Protein AF-A0A7C5JEE3-F1 (afdb_monomer)

Foldseek 3Di:
DWDFAFPDADLVQQWGWTQTPVRDDI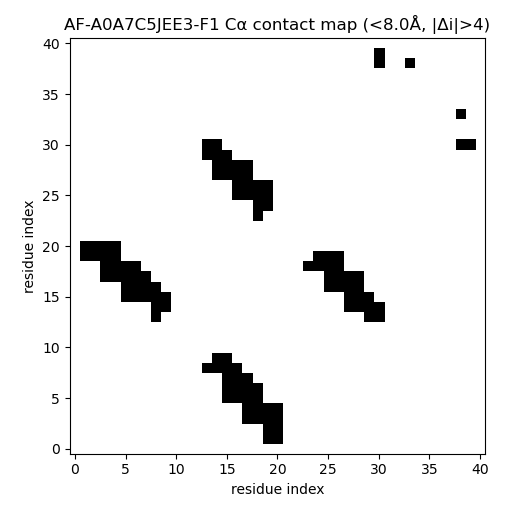DIDGNVPDDDDDRPD

Nearest PDB structures (foldseek):
  3cam-assembly1_B  TM=8.499E-01  e=2.432E-04  Neisseria meningitidis MC58
  8xyf-assembly1_B  TM=9.352E-01  e=9.584E-04  Escherichia coli K-12
  3i2z-assembly2_B  TM=9.368E-01  e=1.166E-03  Salmonella enterica subsp. enterica serovar Typhimurium
  1mjc-assembly1_A  TM=9.015E-01  e=1.5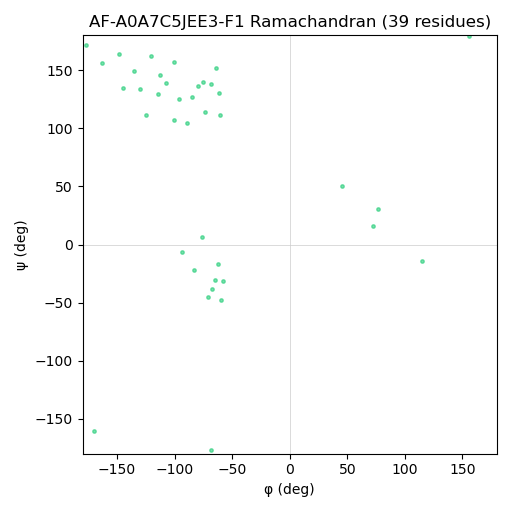14E-03  Escherichia coli
  5xv9-assembly1_A  TM=8.207E-01  e=2.909E-03  Colwellia psychrerythraea 34H

Structure (mmCIF, N/CA/C/O backbone):
data_AF-A0A7C5JEE3-F1
#
_entry.id   AF-A0A7C5JEE3-F1
#
loop_
_atom_site.group_PDB
_atom_site.id
_atom_site.type_symbol
_atom_site.label_atom_id
_atom_site.label_alt_id
_atom_site.label_comp_id
_atom_site.label_asym_id
_atom_site.label_entity_id
_atom_site.label_seq_id
_atom_site.pdbx_PDB_ins_code
_atom_site.Cartn_x
_atom_site.Cartn_y
_atom_site.Cartn_z
_atom_site.occupancy
_atom_site.B_iso_or_equiv
_atom_site.auth_seq_id
_atom_site.auth_comp_id
_atom_site.auth_asym_id
_atom_site.auth_atom_id
_atom_site.pdbx_PDB_model_num
ATOM 1 N N . MET A 1 1 ? -14.804 -11.722 4.248 1.00 72.88 1 MET A N 1
ATOM 2 C CA . MET A 1 1 ? -13.571 -11.220 3.602 1.00 72.88 1 MET A CA 1
ATOM 3 C C . MET A 1 1 ? -13.590 -9.714 3.753 1.00 72.88 1 MET A C 1
ATOM 5 O O . MET A 1 1 ? -14.665 -9.157 3.590 1.00 72.88 1 MET A O 1
ATOM 9 N N . ALA A 1 2 ? -12.475 -9.085 4.118 1.00 84.62 2 ALA A N 1
ATOM 10 C CA . ALA A 1 2 ? -12.402 -7.626 4.143 1.00 84.62 2 ALA A CA 1
ATOM 11 C C . ALA A 1 2 ? -12.190 -7.110 2.713 1.00 84.62 2 ALA A C 1
ATOM 13 O O . ALA A 1 2 ? -11.385 -7.685 1.976 1.00 84.62 2 ALA A O 1
ATOM 14 N N . THR A 1 3 ? -12.913 -6.062 2.332 1.00 93.50 3 THR A N 1
ATOM 15 C CA . THR A 1 3 ? -12.800 -5.403 1.027 1.00 93.50 3 THR A CA 1
ATOM 16 C C . THR A 1 3 ? -12.411 -3.939 1.206 1.00 93.50 3 THR A C 1
ATOM 18 O O . THR A 1 3 ? -12.447 -3.384 2.309 1.00 93.50 3 THR A O 1
ATOM 21 N N . GLY A 1 4 ? -11.930 -3.338 0.126 1.00 95.38 4 GLY A N 1
ATOM 22 C CA . GLY A 1 4 ? -11.492 -1.957 0.130 1.00 95.38 4 GLY A CA 1
ATOM 23 C C . GLY A 1 4 ? -11.053 -1.507 -1.250 1.00 95.38 4 GLY A C 1
ATOM 24 O O . GLY A 1 4 ? -10.893 -2.310 -2.173 1.00 95.38 4 GLY A O 1
ATOM 25 N N . THR A 1 5 ? -10.810 -0.208 -1.367 1.00 96.25 5 THR A N 1
ATOM 26 C CA . THR A 1 5 ? -10.344 0.422 -2.604 1.00 96.25 5 THR A CA 1
ATOM 27 C C . THR A 1 5 ? -8.881 0.821 -2.471 1.00 96.25 5 THR A C 1
ATOM 29 O O . THR A 1 5 ? -8.451 1.326 -1.432 1.00 96.25 5 THR A O 1
ATOM 32 N N . VAL A 1 6 ? -8.096 0.611 -3.530 1.00 95.81 6 VAL A N 1
ATOM 33 C CA . VAL A 1 6 ? -6.707 1.082 -3.586 1.00 95.81 6 VAL A CA 1
ATOM 34 C C . VAL A 1 6 ? -6.706 2.602 -3.457 1.00 95.81 6 VAL A C 1
ATOM 36 O O . VAL A 1 6 ? -7.159 3.311 -4.352 1.00 95.81 6 VAL A O 1
ATOM 39 N N . LYS A 1 7 ? -6.187 3.098 -2.335 1.00 96.44 7 LYS A N 1
ATOM 40 C CA . LYS A 1 7 ? -6.085 4.531 -2.059 1.00 96.44 7 LYS A CA 1
ATOM 41 C C . LYS A 1 7 ? -5.024 5.163 -2.945 1.00 96.44 7 LYS A C 1
ATOM 43 O O . LYS A 1 7 ? -5.223 6.230 -3.513 1.00 96.44 7 LYS A O 1
ATOM 48 N N . TRP A 1 8 ? -3.884 4.491 -3.042 1.00 96.75 8 TRP A N 1
ATOM 49 C CA . TRP A 1 8 ? -2.810 4.813 -3.966 1.00 96.75 8 TRP A CA 1
ATOM 50 C C . TRP A 1 8 ? -1.872 3.617 -4.089 1.00 96.75 8 TRP A C 1
ATOM 52 O O . TRP A 1 8 ? -1.759 2.793 -3.175 1.00 96.75 8 TRP A O 1
ATOM 62 N N . PHE A 1 9 ? -1.154 3.552 -5.204 1.00 95.44 9 PHE A N 1
ATOM 63 C CA . PHE A 1 9 ? -0.145 2.533 -5.434 1.00 95.44 9 PHE A CA 1
ATOM 64 C C . PHE A 1 9 ? 1.022 3.107 -6.237 1.00 95.44 9 PHE A C 1
ATOM 66 O O . PHE A 1 9 ? 0.820 3.834 -7.207 1.00 95.44 9 PHE A O 1
ATOM 73 N N . ASN A 1 10 ? 2.251 2.818 -5.813 1.00 95.31 10 ASN A N 1
ATOM 74 C CA . ASN A 1 10 ? 3.457 3.207 -6.531 1.00 95.31 10 ASN A CA 1
ATOM 75 C C . ASN A 1 10 ? 3.981 2.006 -7.315 1.00 95.31 10 ASN A C 1
ATOM 77 O O . ASN A 1 10 ? 4.568 1.089 -6.742 1.00 95.31 10 ASN A O 1
ATOM 81 N N . GLU A 1 11 ? 3.815 2.038 -8.631 1.00 91.94 11 GLU A N 1
ATOM 82 C CA . GLU A 1 11 ? 4.187 0.933 -9.516 1.00 91.94 11 GLU A CA 1
ATOM 83 C C . GLU A 1 11 ? 5.703 0.713 -9.591 1.00 91.94 11 GLU A C 1
ATOM 85 O O . GLU A 1 11 ? 6.183 -0.424 -9.559 1.00 91.94 11 GLU A O 1
ATOM 90 N N . ALA A 1 12 ? 6.483 1.798 -9.601 1.00 92.94 12 ALA A N 1
ATOM 91 C CA . ALA A 1 12 ? 7.940 1.715 -9.627 1.00 92.94 12 ALA A CA 1
ATOM 92 C C . ALA A 1 12 ? 8.461 0.956 -8.395 1.00 92.94 12 ALA A C 1
ATOM 94 O O . ALA A 1 12 ? 9.233 0.001 -8.522 1.00 92.94 12 ALA A O 1
ATOM 95 N N . LYS A 1 13 ? 7.965 1.311 -7.203 1.00 93.88 13 LYS A N 1
ATOM 96 C CA . LYS A 1 13 ? 8.362 0.683 -5.935 1.00 93.88 13 LYS A CA 1
ATOM 97 C C . LYS A 1 13 ? 7.615 -0.621 -5.621 1.00 93.88 13 LYS A C 1
ATOM 99 O O . LYS A 1 13 ? 8.147 -1.440 -4.886 1.00 93.88 13 LYS A O 1
ATOM 104 N N . GLY A 1 14 ? 6.439 -0.855 -6.201 1.00 93.62 14 GLY A N 1
ATOM 105 C CA . GLY 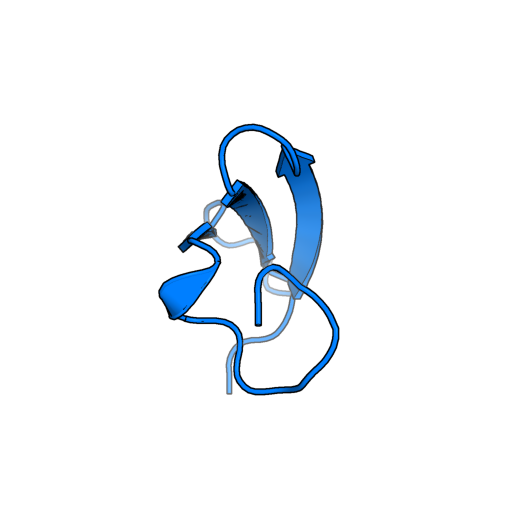A 1 14 ? 5.643 -2.074 -6.017 1.00 93.62 14 GLY A CA 1
ATOM 106 C C . GLY A 1 14 ? 4.877 -2.157 -4.692 1.00 93.62 14 GLY A C 1
ATOM 107 O O . GLY A 1 14 ? 4.682 -3.256 -4.175 1.00 93.62 14 GLY A O 1
ATOM 108 N N . PHE A 1 15 ? 4.457 -1.029 -4.121 1.00 95.31 15 PHE A N 1
ATOM 109 C CA . PHE A 1 15 ? 3.650 -1.022 -2.897 1.00 95.31 15 PHE A CA 1
ATOM 110 C C . PHE A 1 15 ? 2.675 0.153 -2.842 1.00 95.31 15 PHE A C 1
ATO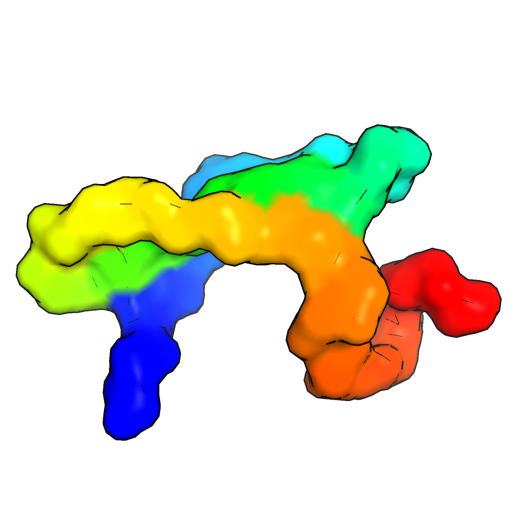M 112 O O . PHE A 1 15 ? 2.828 1.143 -3.563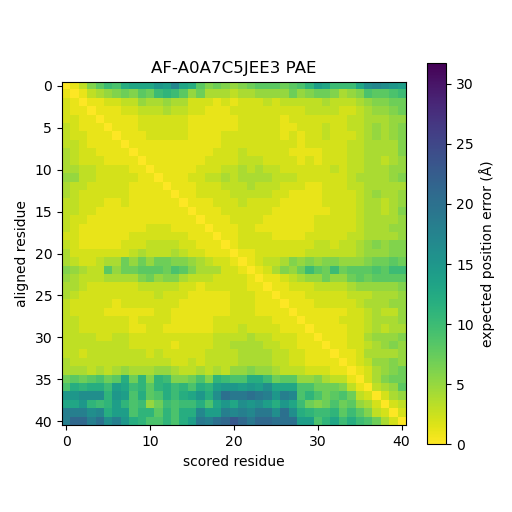 1.00 95.31 15 PHE A O 1
ATOM 119 N N . GLY A 1 16 ? 1.694 0.055 -1.949 1.00 96.50 16 GLY A N 1
ATOM 120 C CA . GLY A 1 16 ? 0.689 1.085 -1.729 1.00 96.50 16 GLY A CA 1
ATOM 121 C C . GLY A 1 16 ? -0.155 0.827 -0.490 1.00 96.50 16 GLY A C 1
ATOM 122 O O . GLY A 1 16 ? 0.231 0.057 0.392 1.00 96.50 16 GLY A O 1
ATOM 123 N N . PHE A 1 17 ? -1.320 1.469 -0.448 1.00 97.31 17 PHE A N 1
ATOM 124 C CA . PHE A 1 17 ? -2.298 1.305 0.623 1.00 97.31 17 PHE A CA 1
ATOM 125 C C . PHE A 1 17 ? -3.717 1.162 0.075 1.00 97.31 17 PHE A C 1
ATOM 127 O O . PHE A 1 17 ? -4.071 1.745 -0.953 1.00 97.31 17 PHE A O 1
ATOM 134 N N . ILE A 1 18 ? -4.534 0.408 0.803 1.00 97.00 18 ILE A N 1
ATOM 135 C CA . ILE A 1 18 ? -5.955 0.178 0.547 1.00 97.00 18 ILE A CA 1
ATOM 136 C C . ILE A 1 18 ? -6.744 0.803 1.694 1.00 97.00 18 ILE A C 1
ATOM 138 O O . ILE A 1 18 ? -6.461 0.524 2.858 1.00 97.00 18 ILE A O 1
ATOM 142 N N . SER A 1 19 ? -7.741 1.621 1.371 1.00 97.19 19 SER A N 1
ATOM 143 C CA . SER A 1 19 ? -8.719 2.078 2.357 1.00 97.19 19 SER A CA 1
ATOM 144 C C . SER A 1 19 ? -9.824 1.036 2.481 1.00 97.19 19 SER A C 1
ATOM 146 O O . SER A 1 19 ? -10.385 0.609 1.472 1.00 97.19 19 SER A O 1
ATOM 148 N N . GLN A 1 20 ? -10.099 0.601 3.710 1.00 96.56 20 GLN A N 1
ATOM 149 C CA . GLN A 1 20 ? -11.114 -0.415 3.987 1.00 96.56 20 GLN A CA 1
ATOM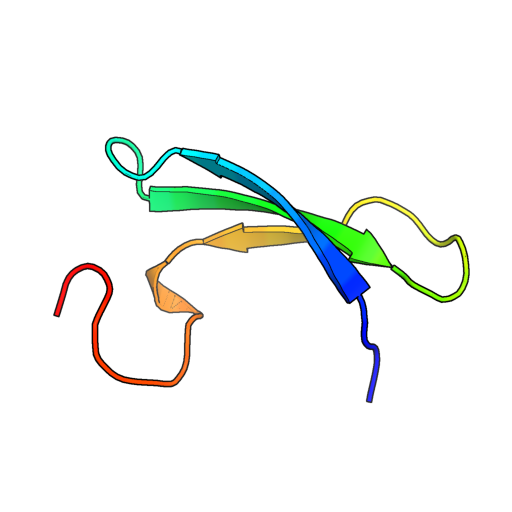 150 C C . GLN A 1 20 ? -12.521 0.175 3.865 1.00 96.56 20 GLN A C 1
ATOM 152 O O . GLN A 1 20 ? -12.764 1.282 4.349 1.00 96.56 20 GLN A O 1
ATOM 157 N N . ASP A 1 21 ? -13.453 -0.583 3.285 1.00 95.75 21 ASP A N 1
ATOM 158 C CA . ASP A 1 21 ? -14.847 -0.137 3.124 1.00 95.75 21 ASP A CA 1
ATOM 159 C C . ASP A 1 21 ? -15.550 0.052 4.481 1.00 95.75 21 ASP A C 1
ATOM 161 O O . ASP A 1 21 ? -16.377 0.946 4.643 1.00 95.75 21 ASP A O 1
ATOM 165 N N . ASP A 1 22 ? -15.154 -0.729 5.491 1.00 93.50 22 ASP A N 1
ATOM 166 C CA . ASP A 1 22 ? -15.665 -0.645 6.865 1.00 93.50 22 ASP A CA 1
ATOM 167 C C . ASP A 1 22 ? -15.100 0.550 7.668 1.00 93.50 22 ASP A C 1
ATOM 169 O O . ASP A 1 22 ? -15.319 0.653 8.875 1.00 93.50 22 ASP A O 1
ATOM 173 N N . GLY A 1 23 ? -14.337 1.452 7.033 1.00 88.62 23 GLY A N 1
ATOM 174 C CA . GLY A 1 23 ? -13.769 2.642 7.683 1.00 88.62 23 GLY A CA 1
ATOM 175 C C . GLY A 1 23 ? -12.621 2.349 8.657 1.00 88.62 23 GLY A C 1
ATOM 176 O O . GLY A 1 23 ? -12.269 3.199 9.476 1.00 88.62 23 GLY A O 1
ATOM 177 N N . GLY A 1 24 ? -12.049 1.145 8.582 1.00 92.06 24 GLY A N 1
ATOM 178 C CA . GLY A 1 24 ? -10.864 0.743 9.336 1.00 92.06 24 GLY A CA 1
ATOM 179 C C . GLY A 1 24 ? -9.585 1.464 8.894 1.00 92.06 24 GLY A C 1
ATOM 180 O O . GLY A 1 24 ? -9.592 2.344 8.031 1.00 92.06 24 GLY A O 1
ATOM 181 N N . ALA A 1 25 ? -8.462 1.091 9.507 1.00 95.69 25 ALA A N 1
ATOM 182 C CA . ALA A 1 25 ? -7.166 1.672 9.170 1.00 95.69 25 ALA A CA 1
ATOM 183 C C . ALA A 1 25 ? -6.753 1.337 7.726 1.00 95.69 25 ALA A C 1
ATOM 185 O O . ALA A 1 25 ? -7.103 0.287 7.190 1.00 95.69 25 ALA A O 1
ATOM 186 N N . ASP A 1 26 ? -5.950 2.209 7.112 1.00 96.12 26 ASP A N 1
ATOM 187 C CA . ASP A 1 26 ? -5.379 1.915 5.799 1.00 96.12 26 ASP A CA 1
ATOM 188 C C . ASP A 1 26 ? -4.493 0.658 5.877 1.00 96.12 26 ASP A C 1
ATOM 190 O O . ASP A 1 26 ? -3.599 0.540 6.721 1.00 96.12 26 ASP A O 1
ATOM 194 N N . VAL A 1 27 ? -4.724 -0.278 4.959 1.00 96.25 27 VAL A N 1
ATOM 195 C CA . VAL A 1 27 ? -4.016 -1.557 4.890 1.00 96.25 27 VAL A CA 1
ATOM 196 C C . VAL A 1 27 ? -2.872 -1.440 3.899 1.00 96.25 27 VAL A C 1
ATOM 198 O O . VAL A 1 27 ? -3.074 -1.089 2.736 1.00 96.25 27 VAL A O 1
ATOM 201 N N . PHE A 1 28 ? -1.660 -1.752 4.346 1.00 96.31 28 PHE A N 1
ATOM 202 C CA . PHE A 1 28 ? -0.494 -1.81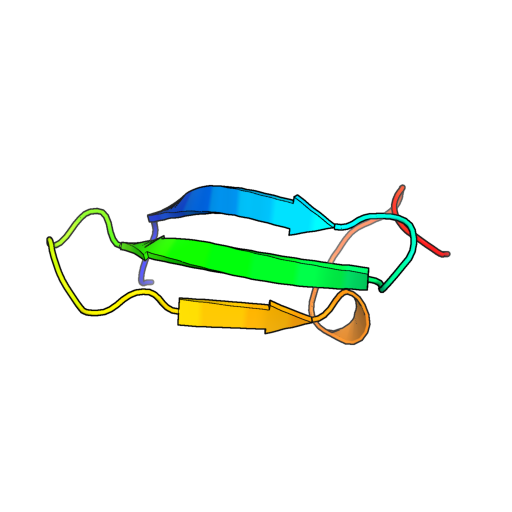1 3.472 1.00 96.31 28 PHE A CA 1
ATOM 203 C C . PHE A 1 28 ? -0.598 -2.987 2.492 1.00 96.31 28 PHE A C 1
ATOM 205 O O . PHE A 1 28 ? -0.943 -4.102 2.887 1.00 96.31 28 PHE A O 1
ATOM 212 N N . VAL A 1 29 ? -0.231 -2.759 1.229 1.00 95.25 29 VAL A N 1
ATOM 213 C CA . VAL A 1 29 ? -0.161 -3.807 0.204 1.00 95.25 29 VAL A CA 1
ATOM 214 C C . VAL A 1 29 ? 1.180 -3.776 -0.526 1.00 95.25 29 VAL A C 1
ATOM 216 O O . VAL A 1 29 ? 1.650 -2.722 -0.957 1.00 95.25 29 VAL A O 1
ATOM 219 N N . HIS A 1 30 ? 1.782 -4.953 -0.697 1.00 94.75 30 HIS A N 1
ATOM 220 C CA . HIS A 1 30 ? 2.973 -5.170 -1.517 1.00 94.75 30 HIS A CA 1
ATOM 221 C C . HIS A 1 30 ? 2.619 -6.028 -2.731 1.00 94.75 30 HIS A C 1
ATOM 223 O O . HIS A 1 30 ? 1.788 -6.931 -2.633 1.00 94.75 30 HIS A O 1
ATOM 229 N N . PHE A 1 31 ? 3.268 -5.776 -3.867 1.00 92.31 31 PHE A N 1
ATOM 230 C CA . PHE A 1 31 ? 2.934 -6.439 -5.126 1.00 92.31 31 PHE A CA 1
ATOM 231 C C . PHE A 1 31 ? 3.028 -7.965 -5.076 1.00 92.31 31 PHE A C 1
ATOM 233 O O . PHE A 1 31 ? 2.248 -8.646 -5.729 1.00 92.31 31 PHE A O 1
ATOM 240 N N . SER A 1 32 ? 3.933 -8.505 -4.256 1.00 91.81 32 SER A N 1
ATOM 241 C CA . SER A 1 32 ? 4.095 -9.953 -4.077 1.00 91.81 32 SER A CA 1
ATOM 242 C C . SER A 1 32 ? 2.858 -10.644 -3.494 1.00 91.81 32 SER A C 1
ATOM 244 O O . SER A 1 32 ? 2.776 -11.866 -3.533 1.00 91.81 32 SER A O 1
ATOM 246 N N . ALA A 1 33 ? 1.932 -9.884 -2.900 1.00 91.12 33 ALA A N 1
ATOM 247 C CA . ALA A 1 33 ? 0.677 -10.393 -2.355 1.00 91.12 33 ALA A CA 1
ATOM 248 C C . ALA A 1 33 ? -0.488 -10.314 -3.358 1.00 91.12 33 ALA A C 1
ATOM 250 O O . ALA A 1 33 ? -1.574 -10.811 -3.061 1.00 91.12 33 ALA A O 1
ATOM 251 N N . ILE A 1 34 ? -0.294 -9.696 -4.530 1.00 88.56 34 ILE A N 1
ATOM 252 C CA . ILE A 1 34 ? -1.328 -9.606 -5.562 1.00 88.56 34 ILE A CA 1
ATOM 253 C C . ILE A 1 34 ? -1.474 -10.981 -6.211 1.00 88.56 34 ILE A C 1
ATOM 255 O O . ILE A 1 34 ? -0.568 -11.481 -6.873 1.00 88.56 34 ILE A O 1
ATOM 259 N N . 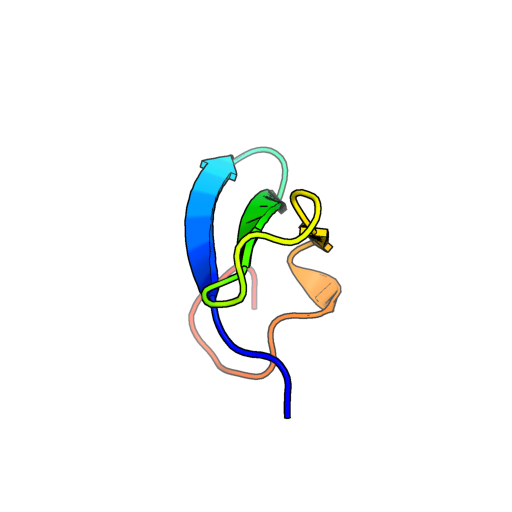GLN A 1 35 ? -2.636 -11.596 -6.015 1.00 87.81 35 GLN A N 1
ATOM 260 C CA . GLN A 1 35 ? -2.984 -12.862 -6.646 1.00 87.81 35 GLN A CA 1
ATOM 261 C C . GLN A 1 35 ? -3.659 -12.572 -7.991 1.00 87.81 35 GLN A C 1
ATOM 263 O O . GLN A 1 35 ? -4.802 -12.124 -8.037 1.00 87.81 35 GLN A O 1
ATOM 268 N N . GLY A 1 36 ? -2.934 -12.782 -9.089 1.00 81.94 36 GLY A N 1
ATOM 269 C CA . GLY A 1 36 ? -3.397 -12.505 -10.450 1.00 81.94 36 GLY A CA 1
ATOM 270 C C . GLY A 1 36 ? -2.233 -12.276 -11.414 1.00 81.94 36 GLY A C 1
ATOM 271 O O . GLY A 1 36 ? -1.071 -12.339 -11.021 1.00 81.94 36 GLY A O 1
ATOM 272 N N . GLY A 1 37 ? -2.540 -12.022 -12.685 1.00 73.19 37 GLY A N 1
ATOM 273 C CA . GLY A 1 37 ? -1.551 -11.604 -13.684 1.00 73.19 37 GLY A CA 1
ATOM 274 C C . GLY A 1 37 ? -1.590 -10.093 -13.919 1.00 73.19 37 GLY A C 1
ATOM 275 O O . GLY A 1 37 ? -2.620 -9.461 -13.695 1.00 73.19 37 GLY A O 1
ATOM 276 N N . GLY A 1 38 ? -0.488 -9.517 -14.409 1.00 67.62 38 GLY A N 1
ATOM 277 C CA . GLY A 1 38 ? -0.467 -8.152 -14.955 1.00 67.62 38 GLY A CA 1
ATOM 278 C C . GLY A 1 38 ? 0.371 -7.119 -14.197 1.00 67.62 38 GLY A C 1
ATOM 279 O O . GLY A 1 38 ? 0.676 -6.082 -14.775 1.00 67.62 38 GLY A O 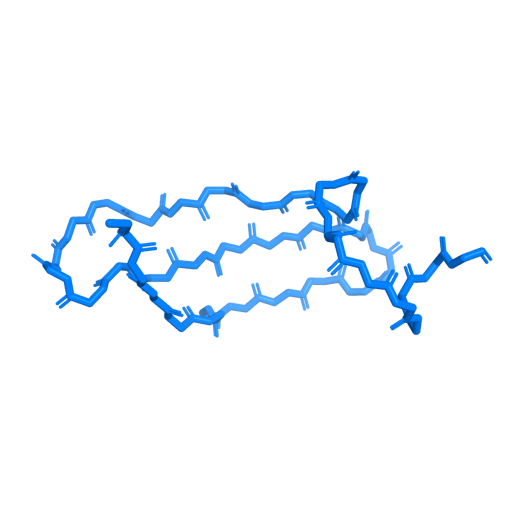1
ATOM 280 N N . PHE A 1 39 ? 0.811 -7.385 -12.962 1.00 68.00 39 PHE A N 1
ATOM 281 C CA . PHE A 1 39 ? 1.710 -6.480 -12.238 1.00 68.00 39 PHE A CA 1
ATOM 282 C C . PHE A 1 39 ? 2.982 -7.203 -11.776 1.00 68.00 39 PHE A C 1
ATOM 284 O O . PHE A 1 39 ? 2.920 -8.064 -10.904 1.00 68.00 39 PHE A O 1
ATOM 291 N N . LYS A 1 40 ? 4.129 -6.834 -12.374 1.00 62.28 40 LYS A N 1
ATOM 292 C CA . LYS A 1 40 ? 5.467 -7.415 -12.127 1.00 62.28 40 LYS A CA 1
ATOM 293 C C . LYS A 1 40 ? 5.470 -8.959 -12.085 1.00 62.28 40 LYS A C 1
ATOM 295 O O . LYS A 1 40 ? 5.971 -9.545 -11.128 1.00 62.28 40 LYS A O 1
ATOM 300 N N . THR A 1 41 ? 4.883 -9.592 -13.103 1.00 60.34 41 THR A N 1
ATOM 301 C CA . THR A 1 41 ? 5.060 -11.029 -13.398 1.00 60.34 41 THR A CA 1
ATOM 302 C C . THR A 1 41 ? 6.452 -11.321 -13.928 1.00 60.34 41 THR A C 1
ATOM 304 O O . THR A 1 41 ? 6.921 -10.493 -14.744 1.00 60.34 41 THR A O 1
#

Mean predicted aligned error: 4.01 Å

pLDDT: mean 89.85, std 10.04, range [60.34, 97.31]

Solvent-accessible surface area (backbone atoms only — not comparable to full-atom values): 2736 Å² total; per-residue (Å²): 134,93,58,60,47,77,71,48,71,42,75,93,82,36,38,36,33,27,40,32,72,88,70,55,72,73,40,79,46,49,53,92,72,60,88,76,87,88,70,93,120

Sequence (41 aa):
MATGTVKWFNEAKGFGFISQDDGGADVFVHFSAIQGGGFKT

Secondary structure (DSSP, 8-state):
---EEEEEEETTTTEEEEEETTS-PPEEEEGGG--SSSS--

Radius of gyration: 10.65 Å; Cα contacts (8 Å, |Δi|>4): 56; chains: 1; bounding box: 24×18×24 Å